Protein AF-A0A1B8WZH8-F1 (afdb_monomer_lite)

pLDDT: mean 82.64, std 16.66, range [35.59, 96.0]

Secondary structure (DSSP, 8-state):
--EEPPHHHHHHHHH--HHHHHHHHHHHHSSS-EEEEHHHHHHHHHHHHHHHHHHHHHHHHHHHHHHT-SS--HHHHHHHHTTSTTHHHHHHHHHHS--SSHHHHHHHHHHHHHHHHHHHHHHHHHHHHH-EEE-----HHHHHHHHHHHHHHHHHHHHHHHHHHHHTT-

Foldseek 3Di:
DAAEDALQLLLLCLQVDPPSVVVSVCVLPDPHAAAYAPVRLVVNVVVLVVVLVLVVVLLVVLLVVLVPDPWDDLVVSLVSLVVGPCSVVLSVVCVVVPDGTSVRSSVVSVVVNVVSVVSSVVSSVVCVVRYHYDYPDDPVVNVVVVVVVVVVVVVVVVVVVVVVVVVVVD

Sequence (170 aa):
MNLFLDNNVLIGYIFETDNWNLKSLDVMRCSLDRYSSNTVCQECRDIYKKNLGTIKKEFKHIIREFNRKQSFSLKKASSVLKRYQIGDCLIEYFKNNPVENIKEAKNHLRNLQRDMEKRCLDNYQNINKLVKYVPVIIPITTFIGYWKQMVWQKKNLWTLKLLSTHIMLA

Structure (mmCIF, N/CA/C/O backbone):
data_AF-A0A1B8WZH8-F1
#
_entry.id   AF-A0A1B8WZH8-F1
#
loop_
_atom_site.group_PDB
_atom_site.id
_atom_site.type_symbol
_atom_site.label_atom_id
_atom_site.label_alt_id
_atom_site.label_comp_id
_atom_site.label_asym_id
_atom_site.label_entity_id
_atom_site.label_seq_id
_atom_site.pdbx_PDB_ins_code
_atom_site.Cartn_x
_atom_site.Cartn_y
_atom_site.Cartn_z
_atom_site.occupancy
_atom_site.B_iso_or_equiv
_atom_site.auth_seq_id
_atom_site.auth_comp_id
_atom_site.auth_asym_id
_atom_site.auth_atom_id
_atom_site.pdbx_PDB_model_num
ATOM 1 N N . MET A 1 1 ? 6.803 -7.154 -29.736 1.00 69.62 1 MET A N 1
ATOM 2 C CA . MET A 1 1 ? 6.764 -5.725 -29.351 1.00 69.62 1 MET A CA 1
ATOM 3 C C . MET A 1 1 ? 7.095 -5.655 -27.872 1.00 69.62 1 MET A C 1
ATOM 5 O O . MET A 1 1 ? 6.593 -6.495 -27.142 1.00 69.62 1 MET A O 1
ATOM 9 N N . ASN A 1 2 ? 7.950 -4.730 -27.441 1.00 83.31 2 ASN A N 1
ATOM 10 C CA . ASN A 1 2 ? 8.388 -4.649 -26.043 1.00 83.31 2 ASN A CA 1
ATOM 11 C C . ASN A 1 2 ? 7.748 -3.431 -25.375 1.00 83.31 2 ASN A C 1
ATOM 13 O O . ASN A 1 2 ? 7.546 -2.411 -26.034 1.00 83.31 2 ASN A O 1
ATOM 17 N N . LEU A 1 3 ? 7.438 -3.533 -24.084 1.00 87.62 3 LEU A N 1
ATOM 18 C CA . LEU A 1 3 ? 6.875 -2.435 -23.301 1.00 87.62 3 LEU A CA 1
ATOM 19 C C . LEU A 1 3 ? 7.974 -1.768 -22.480 1.00 87.62 3 LEU A C 1
ATOM 21 O O . LEU A 1 3 ? 8.619 -2.421 -21.660 1.00 87.62 3 LEU A O 1
ATOM 25 N N . PHE A 1 4 ? 8.164 -0.467 -22.683 1.00 90.81 4 PHE A N 1
ATOM 26 C CA . PHE A 1 4 ? 8.986 0.347 -21.795 1.00 90.81 4 PHE A CA 1
ATOM 27 C C . PHE A 1 4 ? 8.121 0.882 -20.651 1.00 90.81 4 PHE A C 1
ATOM 29 O O . PHE A 1 4 ? 7.120 1.556 -20.897 1.00 90.81 4 PHE A O 1
ATOM 36 N N . LEU A 1 5 ? 8.485 0.558 -19.412 1.00 91.06 5 LEU A N 1
ATOM 37 C CA . LEU A 1 5 ? 7.721 0.910 -18.220 1.00 91.06 5 LEU A CA 1
ATOM 38 C C . LEU A 1 5 ? 8.315 2.130 -17.523 1.00 91.06 5 LEU A C 1
ATOM 40 O O . LEU A 1 5 ? 9.504 2.154 -17.199 1.00 91.06 5 LEU A O 1
ATOM 44 N N . ASP A 1 6 ? 7.451 3.099 -17.243 1.00 90.81 6 ASP A N 1
ATOM 45 C CA . ASP A 1 6 ? 7.762 4.284 -16.448 1.00 90.81 6 ASP A CA 1
ATOM 46 C C . ASP A 1 6 ? 7.457 4.063 -14.953 1.00 90.81 6 ASP A C 1
ATOM 48 O O . ASP A 1 6 ? 6.740 3.129 -14.573 1.00 90.81 6 ASP A O 1
ATOM 52 N N . ASN A 1 7 ? 7.976 4.945 -14.099 1.00 89.81 7 ASN A N 1
ATOM 53 C CA . ASN A 1 7 ? 7.838 4.889 -12.646 1.00 89.81 7 ASN A CA 1
ATOM 54 C C . ASN A 1 7 ? 6.368 4.804 -12.190 1.00 89.81 7 ASN A C 1
ATOM 56 O O . ASN A 1 7 ? 6.062 4.041 -11.278 1.00 89.81 7 ASN A O 1
ATOM 60 N N . ASN A 1 8 ? 5.444 5.492 -12.862 1.00 88.94 8 ASN A N 1
ATOM 61 C CA . ASN A 1 8 ? 4.022 5.508 -12.519 1.00 88.94 8 ASN A CA 1
ATOM 62 C C . ASN A 1 8 ? 3.386 4.116 -12.614 1.00 88.94 8 ASN A C 1
ATOM 64 O O . ASN A 1 8 ? 2.594 3.735 -11.752 1.00 88.94 8 ASN A O 1
ATOM 68 N N . VAL A 1 9 ? 3.776 3.325 -13.620 1.00 90.94 9 VAL A N 1
ATOM 69 C CA . VAL A 1 9 ? 3.278 1.953 -13.783 1.00 90.94 9 VAL A CA 1
ATOM 70 C C . VAL A 1 9 ? 3.791 1.076 -12.645 1.00 90.94 9 VAL A C 1
ATOM 72 O O . VAL A 1 9 ? 3.010 0.357 -12.018 1.00 90.94 9 VAL A O 1
ATOM 75 N N . LEU A 1 10 ? 5.088 1.178 -12.340 1.00 92.44 10 LEU A N 1
ATOM 76 C CA . LEU A 1 10 ? 5.736 0.399 -11.284 1.00 92.44 10 LEU A CA 1
ATOM 77 C C . LEU A 1 10 ? 5.165 0.738 -9.900 1.00 92.44 10 LEU A C 1
ATOM 79 O O . LEU A 1 10 ? 4.828 -0.159 -9.132 1.00 92.44 10 LEU A O 1
ATOM 83 N N . ILE A 1 11 ? 4.985 2.023 -9.596 1.00 92.12 11 ILE A N 1
ATOM 84 C CA . ILE A 1 11 ? 4.417 2.489 -8.327 1.00 92.12 11 ILE A CA 1
ATOM 85 C C . ILE A 1 11 ? 2.947 2.083 -8.189 1.00 92.12 11 ILE A C 1
ATOM 87 O O . ILE A 1 11 ? 2.563 1.599 -7.122 1.00 92.12 11 ILE A O 1
ATOM 91 N N . GLY A 1 12 ? 2.153 2.198 -9.259 1.00 90.19 12 GLY A N 1
ATOM 92 C CA . GLY A 1 12 ? 0.762 1.738 -9.269 1.00 90.19 12 GLY A CA 1
ATOM 93 C C . GLY A 1 12 ? 0.634 0.229 -9.039 1.00 90.19 12 GLY A C 1
ATOM 94 O O . GLY A 1 12 ? -0.292 -0.221 -8.363 1.00 90.19 12 GLY A O 1
ATOM 95 N N . TYR A 1 13 ? 1.595 -0.562 -9.530 1.00 92.06 13 TYR A N 1
ATOM 96 C CA . TYR A 1 13 ? 1.662 -1.995 -9.239 1.00 92.06 13 TYR A CA 1
ATOM 97 C C . TYR A 1 13 ? 2.032 -2.268 -7.774 1.00 92.06 13 TYR A C 1
ATOM 99 O O . TYR A 1 13 ? 1.421 -3.121 -7.141 1.00 92.06 13 TYR A O 1
ATOM 107 N N . ILE A 1 14 ? 3.003 -1.536 -7.215 1.00 92.12 14 ILE A N 1
ATOM 108 C CA . ILE A 1 14 ? 3.471 -1.748 -5.835 1.00 92.12 14 ILE A CA 1
ATOM 109 C C . ILE A 1 14 ? 2.378 -1.461 -4.809 1.00 92.12 14 ILE A C 1
ATOM 111 O O . ILE A 1 14 ? 2.138 -2.293 -3.936 1.00 92.12 14 ILE A O 1
ATOM 115 N N . PHE A 1 15 ? 1.759 -0.282 -4.886 1.00 87.75 15 PHE A N 1
ATOM 116 C CA . PHE A 1 15 ? 0.895 0.232 -3.819 1.00 87.75 15 PHE A CA 1
ATOM 117 C C . PHE A 1 15 ? -0.587 -0.075 -3.998 1.00 87.75 15 PHE A C 1
ATOM 119 O O . PHE A 1 15 ? -1.379 0.288 -3.133 1.00 87.75 15 PHE A O 1
ATOM 126 N N . GLU A 1 16 ? -0.966 -0.731 -5.091 1.00 80.44 16 GLU A N 1
ATOM 127 C CA . GLU A 1 16 ? -2.357 -1.119 -5.320 1.00 80.44 16 GLU A CA 1
ATOM 128 C C . GLU A 1 16 ? -3.347 0.060 -5.259 1.00 80.44 16 GLU A C 1
ATOM 130 O O . GLU A 1 16 ? -4.470 -0.065 -4.778 1.00 80.44 16 GLU A O 1
ATOM 135 N N . THR A 1 17 ? -2.922 1.230 -5.751 1.00 63.12 17 THR A N 1
ATOM 136 C CA . THR A 1 17 ? -3.695 2.477 -5.700 1.00 63.12 17 THR A CA 1
ATOM 137 C C . THR A 1 17 ? -4.682 2.586 -6.869 1.00 63.12 17 THR A C 1
ATOM 139 O O . THR A 1 17 ? -4.257 2.649 -8.024 1.00 63.12 17 THR A O 1
ATOM 142 N N . ASP A 1 18 ? -5.984 2.635 -6.559 1.00 57.22 18 ASP A N 1
ATOM 143 C CA . ASP A 1 18 ? -7.093 3.104 -7.413 1.00 57.22 18 ASP A CA 1
ATOM 144 C C . ASP A 1 18 ? -7.037 2.690 -8.909 1.00 57.22 18 ASP A C 1
ATOM 146 O O . ASP A 1 18 ? -6.504 1.638 -9.261 1.00 57.22 18 ASP A O 1
ATOM 150 N N . ASN A 1 19 ? -7.664 3.446 -9.821 1.00 58.88 19 ASN A N 1
ATOM 151 C CA . ASN A 1 19 ? -7.811 3.050 -11.237 1.00 58.88 19 ASN A CA 1
ATOM 152 C C . ASN A 1 19 ? -6.467 2.833 -11.959 1.00 58.88 19 ASN A C 1
ATOM 154 O O . ASN A 1 19 ? -6.412 2.178 -13.003 1.00 58.88 19 ASN A O 1
ATOM 158 N N . TRP A 1 20 ? -5.384 3.389 -11.418 1.00 66.69 20 TRP A N 1
ATOM 159 C CA . TRP A 1 20 ? -4.036 3.209 -11.940 1.00 66.69 20 TRP A CA 1
ATOM 160 C C . TRP A 1 20 ? -3.464 1.834 -11.616 1.00 66.69 20 TRP A C 1
ATOM 162 O O . TRP A 1 20 ? -2.750 1.288 -12.453 1.00 66.69 20 TRP A O 1
ATOM 172 N N . ASN A 1 21 ? -3.827 1.223 -10.484 1.00 79.00 21 ASN A N 1
ATOM 173 C CA . ASN A 1 21 ? -3.400 -0.135 -10.177 1.00 79.00 21 ASN A CA 1
ATOM 174 C C . ASN A 1 21 ? -3.938 -1.148 -11.181 1.00 79.00 21 ASN A C 1
ATOM 176 O O . ASN A 1 21 ? -3.167 -1.983 -11.638 1.00 79.00 21 ASN A O 1
ATOM 180 N N . LEU A 1 22 ? -5.216 -1.064 -11.556 1.00 81.44 22 LEU A N 1
ATOM 181 C CA . LEU A 1 22 ? -5.796 -1.995 -12.530 1.00 81.44 22 LEU A CA 1
ATOM 182 C C . LEU A 1 22 ? -5.035 -1.937 -13.859 1.00 81.44 22 LEU A C 1
ATOM 184 O O . LEU A 1 22 ? -4.593 -2.963 -14.368 1.00 81.44 22 LEU A O 1
ATOM 188 N N . LYS A 1 23 ? -4.754 -0.725 -14.349 1.00 86.19 23 LYS A N 1
ATOM 189 C CA . LYS A 1 23 ? -3.940 -0.527 -15.556 1.00 86.19 23 LYS A CA 1
ATOM 190 C C . LYS A 1 23 ? -2.511 -1.041 -15.380 1.00 86.19 23 LYS A C 1
ATOM 192 O O . LYS A 1 23 ? -1.972 -1.681 -16.279 1.00 86.19 23 LYS A O 1
ATOM 197 N N . SER A 1 24 ? -1.892 -0.788 -14.228 1.00 88.62 24 SER A N 1
ATOM 198 C CA . SER A 1 24 ? -0.565 -1.318 -13.916 1.00 88.62 24 SER A CA 1
ATOM 199 C C . SER A 1 24 ? -0.553 -2.845 -13.866 1.00 88.62 24 SER A C 1
ATOM 201 O O . SER A 1 24 ? 0.376 -3.455 -14.385 1.00 88.62 24 SER A O 1
ATOM 203 N N . LEU A 1 25 ? -1.575 -3.481 -13.290 1.00 89.12 25 LEU A N 1
ATOM 204 C CA . LEU A 1 25 ? -1.731 -4.934 -13.258 1.00 89.12 25 LEU A CA 1
ATOM 205 C C . LEU A 1 25 ? -1.871 -5.505 -14.665 1.00 89.12 25 LEU A C 1
ATOM 207 O O . LEU A 1 25 ? -1.197 -6.485 -14.973 1.00 89.12 25 LEU A O 1
ATOM 211 N N . ASP A 1 26 ? -2.682 -4.886 -15.521 1.00 87.81 26 ASP A N 1
ATOM 212 C CA . ASP A 1 26 ? -2.854 -5.316 -16.910 1.00 87.81 26 ASP A CA 1
ATOM 213 C C . ASP A 1 26 ? -1.521 -5.273 -17.666 1.00 87.81 26 ASP A C 1
ATOM 215 O O . ASP A 1 26 ? -1.125 -6.245 -18.314 1.00 87.81 26 ASP A O 1
ATOM 219 N N . VAL A 1 27 ? -0.757 -4.189 -17.501 1.00 88.12 27 VAL A N 1
ATOM 220 C CA . VAL A 1 27 ? 0.590 -4.059 -18.078 1.00 88.12 27 VAL A CA 1
ATOM 221 C C . VAL A 1 27 ? 1.548 -5.121 -17.517 1.00 88.12 27 VAL A C 1
ATOM 223 O O . VAL A 1 27 ? 2.316 -5.742 -18.259 1.00 88.12 27 VAL A O 1
ATOM 226 N N . MET A 1 28 ? 1.485 -5.389 -16.214 1.00 88.50 28 MET A N 1
ATOM 227 C CA . MET A 1 28 ? 2.347 -6.360 -15.528 1.00 88.50 28 MET A CA 1
ATOM 228 C C . MET A 1 28 ? 1.945 -7.823 -15.766 1.00 88.50 28 MET A C 1
ATOM 230 O O . MET A 1 28 ? 2.753 -8.718 -15.526 1.00 88.50 28 MET A O 1
ATOM 234 N N . ARG A 1 29 ? 0.737 -8.078 -16.280 1.00 89.12 29 ARG A N 1
ATOM 235 C CA . ARG A 1 29 ? 0.244 -9.402 -16.702 1.00 89.12 29 ARG A CA 1
ATOM 236 C C . ARG A 1 29 ? 0.318 -9.624 -18.208 1.00 89.12 29 ARG A C 1
ATOM 238 O O . ARG A 1 29 ? 0.156 -10.754 -18.660 1.00 89.12 29 ARG A O 1
ATOM 245 N N . CYS A 1 30 ? 0.579 -8.572 -18.979 1.00 87.25 30 CYS A N 1
ATOM 246 C CA . CYS A 1 30 ? 0.735 -8.656 -20.423 1.00 87.25 30 CYS A CA 1
ATOM 247 C C . CYS A 1 30 ? 1.816 -9.685 -20.811 1.00 87.25 30 CYS A C 1
ATOM 249 O O . CYS A 1 30 ? 2.819 -9.842 -20.110 1.00 87.25 30 CYS A O 1
ATOM 251 N N . SER A 1 31 ? 1.617 -10.372 -21.937 1.00 88.31 31 SER A N 1
ATOM 252 C CA . SER A 1 31 ? 2.560 -11.359 -22.483 1.00 88.31 31 SER A CA 1
ATOM 253 C C . SER A 1 31 ? 3.800 -10.733 -23.128 1.00 88.31 31 SER A C 1
ATOM 255 O O . SER A 1 31 ? 4.748 -11.446 -23.447 1.00 88.31 31 SER A O 1
ATOM 257 N N . LEU A 1 32 ? 3.803 -9.413 -23.329 1.00 90.06 32 LEU A N 1
ATOM 258 C CA . LEU A 1 32 ? 4.932 -8.690 -23.904 1.00 90.06 32 LEU A CA 1
ATOM 259 C C . LEU A 1 32 ? 6.091 -8.592 -22.904 1.00 90.06 32 LEU A C 1
ATOM 261 O O . LEU A 1 32 ? 5.880 -8.393 -21.704 1.00 90.06 32 LEU A O 1
ATOM 265 N N . ASP A 1 33 ? 7.324 -8.660 -23.411 1.00 89.88 33 ASP A N 1
ATOM 266 C CA . ASP A 1 33 ? 8.501 -8.389 -22.593 1.00 89.88 33 ASP A CA 1
ATOM 267 C C . ASP A 1 33 ? 8.472 -6.943 -22.070 1.00 89.88 33 ASP A C 1
ATOM 269 O O . ASP A 1 33 ? 8.241 -5.984 -22.817 1.00 89.88 33 ASP A O 1
ATOM 273 N N . ARG A 1 34 ? 8.754 -6.792 -20.774 1.00 93.19 34 ARG A N 1
ATOM 274 C CA . ARG A 1 34 ? 8.780 -5.513 -20.062 1.00 93.19 34 ARG A CA 1
ATOM 275 C C . ARG A 1 34 ? 10.211 -5.098 -19.771 1.00 93.19 34 ARG A C 1
ATOM 277 O O . ARG A 1 34 ? 10.977 -5.856 -19.172 1.00 93.19 34 ARG A O 1
ATOM 284 N N . TYR A 1 35 ? 10.533 -3.864 -20.124 1.00 93.12 35 TYR A N 1
ATOM 285 C CA . TYR A 1 35 ? 11.825 -3.258 -19.854 1.00 93.12 35 TYR A CA 1
ATOM 286 C C . TYR A 1 35 ? 11.646 -1.911 -19.174 1.00 93.12 35 TYR A C 1
ATOM 288 O O . TYR A 1 35 ? 10.644 -1.231 -19.364 1.00 93.12 35 TYR A O 1
ATOM 296 N N . SER A 1 36 ? 12.636 -1.506 -18.396 1.00 92.62 36 SER A N 1
ATOM 297 C CA . SER A 1 36 ? 12.708 -0.155 -17.850 1.00 92.62 36 SER A CA 1
ATOM 298 C C . SER A 1 36 ? 14.165 0.265 -17.730 1.00 92.62 36 SER A C 1
ATOM 300 O O . SER A 1 36 ? 15.072 -0.553 -17.893 1.00 92.62 36 SER A O 1
ATOM 302 N N . SER A 1 37 ? 14.419 1.542 -17.478 1.00 91.06 37 SER A N 1
ATOM 303 C CA . SER A 1 37 ? 15.786 2.020 -17.320 1.00 91.06 37 SER A CA 1
ATOM 304 C C . SER A 1 37 ? 16.280 1.882 -15.880 1.00 91.06 37 SER A C 1
ATOM 306 O O . SER A 1 37 ? 15.498 1.903 -14.929 1.00 91.06 37 SER A O 1
ATOM 308 N N . ASN A 1 38 ? 17.600 1.804 -15.698 1.00 89.44 38 ASN A N 1
ATOM 309 C CA . ASN A 1 38 ? 18.206 1.866 -14.362 1.00 89.44 38 ASN A CA 1
ATOM 310 C C . ASN A 1 38 ? 17.844 3.166 -13.619 1.00 89.44 38 ASN A C 1
ATOM 312 O O . ASN A 1 38 ? 17.686 3.151 -12.400 1.00 89.44 38 ASN A O 1
ATOM 316 N N . THR A 1 39 ? 17.670 4.274 -14.347 1.00 90.25 39 THR A N 1
ATOM 317 C CA . THR A 1 39 ? 17.224 5.554 -13.781 1.00 90.25 39 THR A CA 1
ATOM 318 C C . THR A 1 39 ? 15.809 5.441 -13.221 1.00 90.25 39 THR A C 1
ATOM 320 O O . THR A 1 39 ? 15.587 5.772 -12.060 1.00 90.25 39 THR A O 1
ATO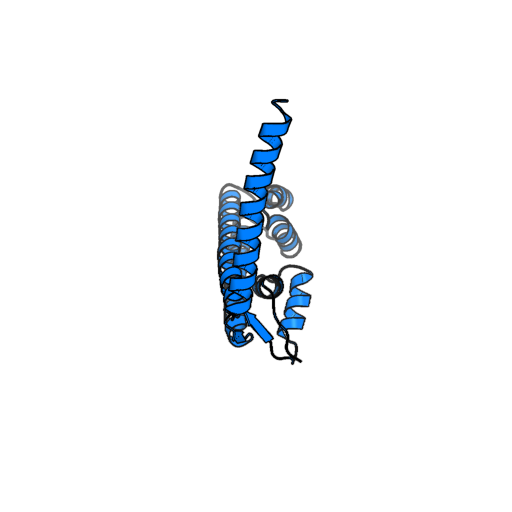M 323 N N . VAL A 1 40 ? 14.875 4.878 -13.996 1.00 91.38 40 VAL A N 1
ATOM 324 C CA . VAL A 1 40 ? 13.489 4.656 -13.551 1.00 91.38 40 VAL A CA 1
ATOM 325 C C . VAL A 1 40 ? 13.440 3.687 -12.367 1.00 91.38 40 VAL A C 1
ATOM 327 O O . VAL A 1 40 ? 12.681 3.906 -11.427 1.00 91.38 40 VAL A O 1
ATOM 330 N N . CYS A 1 41 ? 14.282 2.648 -12.357 1.00 91.44 41 CYS A N 1
ATOM 331 C CA . CYS A 1 41 ? 14.410 1.734 -11.219 1.00 91.44 41 CYS A CA 1
ATOM 332 C C . CYS A 1 41 ? 14.808 2.474 -9.931 1.00 91.44 41 CYS A C 1
ATOM 334 O O . CYS A 1 41 ? 14.193 2.283 -8.877 1.00 91.44 41 CYS A O 1
ATOM 336 N N . GLN A 1 42 ? 15.807 3.356 -10.019 1.00 92.38 42 GLN A N 1
ATOM 337 C CA . GLN A 1 42 ? 16.275 4.139 -8.880 1.00 92.38 42 GLN A CA 1
ATOM 338 C C . GLN A 1 42 ? 15.204 5.125 -8.393 1.00 92.38 42 GLN A C 1
ATOM 340 O O . GLN A 1 42 ? 14.901 5.153 -7.200 1.00 92.38 42 GLN A O 1
ATOM 345 N N . GLU A 1 43 ? 14.565 5.862 -9.301 1.00 93.00 43 GLU A N 1
ATOM 346 C CA . GLU A 1 43 ? 13.457 6.761 -8.961 1.00 93.00 43 GLU A CA 1
ATOM 347 C C . GLU A 1 43 ? 12.289 6.010 -8.310 1.00 93.00 43 GLU A C 1
ATOM 349 O O . GLU A 1 43 ? 11.774 6.426 -7.270 1.00 93.00 43 GLU A O 1
ATOM 354 N N . CYS A 1 44 ? 11.909 4.857 -8.867 1.00 92.88 44 CYS A N 1
ATOM 355 C CA . CYS A 1 44 ? 10.864 4.002 -8.314 1.00 92.88 44 CYS A CA 1
ATOM 356 C C . CYS A 1 44 ? 11.204 3.558 -6.886 1.00 92.88 44 CYS A C 1
ATOM 358 O O . CYS A 1 44 ? 10.341 3.580 -6.007 1.00 92.88 44 CYS A O 1
ATOM 360 N N . ARG A 1 45 ? 12.459 3.179 -6.620 1.00 93.75 45 ARG A N 1
ATOM 361 C CA . ARG A 1 45 ? 12.919 2.801 -5.276 1.00 93.75 45 ARG A CA 1
ATOM 362 C C . ARG A 1 45 ? 12.791 3.956 -4.285 1.00 93.75 45 ARG A C 1
ATOM 364 O O . ARG A 1 45 ? 12.395 3.730 -3.137 1.00 93.75 45 ARG A O 1
ATOM 371 N N . ASP A 1 46 ? 13.125 5.169 -4.705 1.00 94.12 46 ASP A N 1
ATOM 372 C CA . ASP A 1 46 ? 13.077 6.349 -3.844 1.00 94.12 46 ASP A CA 1
ATOM 373 C C . ASP A 1 46 ? 11.631 6.767 -3.545 1.00 94.12 46 ASP A C 1
ATOM 375 O O . ASP A 1 46 ? 11.287 7.006 -2.382 1.00 94.12 46 ASP A O 1
ATOM 379 N N . ILE A 1 47 ? 10.751 6.736 -4.553 1.00 93.25 47 ILE A N 1
ATOM 380 C CA . ILE A 1 47 ? 9.308 6.962 -4.380 1.00 93.25 47 ILE A CA 1
ATOM 381 C C . ILE A 1 47 ? 8.701 5.886 -3.472 1.00 93.25 47 ILE A C 1
ATOM 383 O O . ILE A 1 47 ? 7.984 6.219 -2.527 1.00 93.25 47 ILE A O 1
ATOM 387 N N . TYR A 1 48 ? 9.036 4.609 -3.686 1.00 92.88 48 TYR A N 1
ATOM 388 C CA . TYR A 1 48 ? 8.581 3.501 -2.844 1.00 92.88 48 TYR A CA 1
ATOM 389 C C . TYR A 1 48 ? 8.935 3.715 -1.370 1.00 92.88 48 TYR A C 1
ATOM 391 O O . TYR A 1 48 ? 8.056 3.693 -0.505 1.00 92.88 48 TYR A O 1
ATOM 399 N N . LYS A 1 49 ? 10.211 3.986 -1.069 1.00 94.38 49 LYS A N 1
ATOM 400 C CA . LYS A 1 49 ? 10.664 4.233 0.308 1.00 94.38 49 LYS A CA 1
ATOM 401 C C . LYS A 1 49 ? 9.963 5.436 0.931 1.00 94.38 49 LYS A C 1
ATOM 403 O O . LYS A 1 49 ? 9.565 5.371 2.096 1.00 94.38 49 LYS A O 1
ATOM 408 N N . LYS A 1 50 ? 9.815 6.524 0.169 1.00 94.06 50 LYS A N 1
ATOM 409 C CA . LYS A 1 50 ? 9.150 7.747 0.625 1.00 94.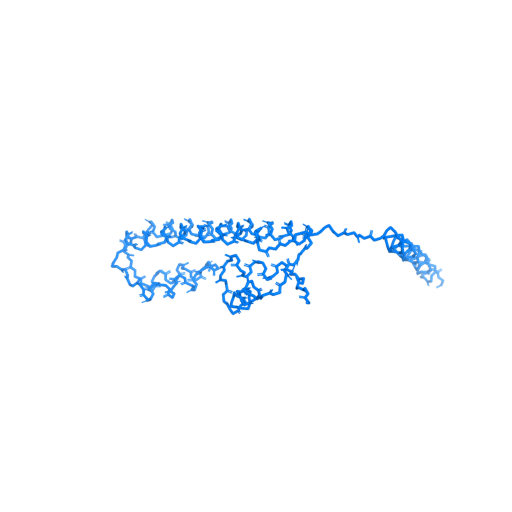06 50 LYS A CA 1
ATOM 410 C C . LYS A 1 50 ? 7.686 7.475 0.972 1.00 94.06 50 LYS A C 1
ATOM 412 O O . LYS A 1 50 ? 7.274 7.763 2.094 1.00 94.06 50 LYS A O 1
ATOM 417 N N . ASN A 1 51 ? 6.930 6.881 0.052 1.00 91.44 51 ASN A N 1
ATOM 418 C CA . ASN A 1 51 ? 5.499 6.633 0.217 1.00 91.44 51 ASN A CA 1
ATOM 419 C C . ASN A 1 51 ? 5.228 5.638 1.348 1.00 91.44 51 ASN A C 1
ATOM 421 O O . ASN A 1 51 ? 4.430 5.930 2.239 1.00 91.44 51 ASN A O 1
ATOM 425 N N . LEU A 1 52 ? 5.961 4.519 1.389 1.00 92.69 52 LEU A N 1
ATOM 426 C CA . LEU A 1 52 ? 5.840 3.547 2.475 1.00 92.69 52 LEU A CA 1
ATOM 427 C C . LEU A 1 52 ? 6.168 4.189 3.831 1.00 92.69 52 LEU A C 1
ATOM 429 O O . LEU A 1 52 ? 5.462 3.977 4.815 1.00 92.69 52 LEU A O 1
ATOM 433 N N . GLY A 1 53 ? 7.212 5.021 3.886 1.00 93.69 53 GLY A N 1
ATOM 434 C CA . GLY A 1 53 ? 7.582 5.770 5.084 1.00 93.69 53 GLY A CA 1
ATOM 435 C C . GLY A 1 53 ? 6.481 6.719 5.566 1.00 93.69 53 GLY A C 1
ATOM 436 O O . GLY A 1 53 ? 6.209 6.772 6.769 1.00 93.69 53 GLY A O 1
ATOM 437 N N . THR A 1 54 ? 5.829 7.440 4.652 1.00 92.94 54 THR A N 1
ATOM 438 C CA . THR A 1 54 ? 4.688 8.316 4.961 1.00 92.94 54 THR A CA 1
ATOM 439 C C . THR A 1 54 ? 3.518 7.513 5.518 1.00 92.94 54 THR A C 1
ATOM 441 O O . THR A 1 54 ? 3.066 7.798 6.626 1.00 92.94 54 THR A O 1
ATOM 444 N N . ILE A 1 55 ? 3.097 6.452 4.825 1.00 91.69 55 ILE A N 1
ATOM 445 C CA . ILE A 1 55 ? 1.964 5.613 5.241 1.00 91.69 55 ILE A CA 1
ATOM 446 C C . ILE A 1 55 ? 2.212 5.012 6.633 1.00 91.69 55 ILE A C 1
ATOM 448 O O . ILE A 1 55 ? 1.357 5.094 7.516 1.00 91.69 55 ILE A O 1
ATOM 452 N N . LYS A 1 56 ? 3.415 4.479 6.891 1.00 94.50 56 LYS A N 1
ATOM 453 C CA . LYS A 1 56 ? 3.788 3.932 8.209 1.00 94.50 56 LYS A CA 1
ATOM 454 C C . LYS A 1 56 ? 3.710 4.975 9.321 1.00 94.50 56 LYS A C 1
ATOM 456 O O . LYS A 1 56 ? 3.286 4.665 10.438 1.00 94.50 56 LYS A O 1
ATOM 461 N N . LYS A 1 57 ? 4.124 6.215 9.039 1.00 95.50 57 LYS A N 1
ATOM 462 C CA . LYS A 1 57 ? 3.989 7.323 9.992 1.00 95.50 57 LYS A CA 1
ATOM 463 C C . LYS A 1 57 ? 2.516 7.629 10.251 1.00 95.50 57 LYS A C 1
ATOM 465 O O . LYS A 1 57 ? 2.141 7.720 11.418 1.00 95.50 57 LYS A O 1
ATOM 470 N N . GLU A 1 58 ? 1.685 7.728 9.216 1.00 95.00 58 GLU A N 1
ATOM 471 C CA . GLU A 1 58 ? 0.249 7.990 9.372 1.00 95.00 58 GLU A CA 1
ATOM 472 C C . GLU A 1 58 ? -0.438 6.915 10.219 1.00 95.00 58 GLU A C 1
ATOM 474 O O . GLU A 1 58 ? -1.049 7.256 11.231 1.00 95.00 58 GLU A O 1
ATOM 479 N N . PHE A 1 59 ? -0.240 5.625 9.918 1.00 95.25 59 PHE A N 1
ATOM 480 C CA . PHE A 1 59 ? -0.760 4.527 10.746 1.00 95.25 59 PHE A CA 1
ATOM 481 C C . PHE A 1 59 ? -0.335 4.660 12.212 1.00 95.25 59 PHE A C 1
ATOM 483 O O . PHE A 1 59 ? -1.164 4.575 13.121 1.00 95.25 59 PHE A O 1
ATOM 490 N N . LYS A 1 60 ? 0.951 4.934 12.467 1.00 95.62 60 LYS A N 1
ATOM 491 C CA . LYS A 1 60 ? 1.470 5.140 13.826 1.00 95.62 60 LYS A CA 1
ATOM 492 C C . LYS A 1 60 ? 0.779 6.309 14.535 1.00 95.62 60 LYS A C 1
ATOM 494 O O . LYS A 1 60 ? 0.487 6.205 15.728 1.00 95.62 60 LYS A O 1
ATOM 499 N N . HIS A 1 61 ? 0.528 7.414 13.837 1.00 96.00 61 HIS A N 1
ATOM 500 C CA . HIS A 1 61 ? -0.177 8.569 14.394 1.00 96.00 61 HIS A CA 1
ATOM 501 C C . HIS A 1 61 ? -1.654 8.267 14.660 1.00 96.00 61 HIS A C 1
ATOM 503 O O . HIS A 1 61 ? -2.126 8.540 15.761 1.00 96.00 61 HIS A O 1
ATOM 509 N N . ILE A 1 62 ? -2.350 7.618 13.728 1.00 95.31 62 ILE A N 1
ATOM 510 C CA . ILE A 1 62 ? -3.751 7.209 13.890 1.00 95.31 62 ILE A CA 1
ATOM 511 C C . ILE A 1 62 ? -3.904 6.272 15.093 1.00 95.31 62 ILE A C 1
ATOM 513 O O . ILE A 1 62 ? -4.750 6.504 15.956 1.00 95.31 62 ILE A O 1
ATOM 517 N N . ILE A 1 63 ? -3.047 5.254 15.213 1.00 94.38 63 ILE A N 1
ATOM 518 C CA . ILE A 1 63 ? -3.075 4.312 16.342 1.00 94.38 63 ILE A CA 1
ATOM 519 C C . ILE A 1 63 ? -2.846 5.044 17.675 1.00 94.38 63 ILE A C 1
ATOM 521 O O . ILE A 1 63 ? -3.493 4.725 18.674 1.00 94.38 63 ILE A O 1
ATOM 525 N N . ARG A 1 64 ? -1.955 6.044 17.713 1.00 94.00 64 ARG A N 1
ATOM 526 C CA . ARG A 1 64 ? -1.737 6.882 18.907 1.00 94.00 64 ARG A CA 1
ATOM 527 C C . ARG A 1 64 ? -2.960 7.723 19.257 1.00 94.00 64 ARG A C 1
ATOM 529 O O . ARG A 1 64 ? -3.322 7.780 20.427 1.00 94.00 64 ARG A O 1
ATOM 536 N N . GLU A 1 65 ? -3.607 8.332 18.271 1.00 93.38 65 GLU A N 1
ATOM 537 C CA . GLU A 1 65 ? -4.852 9.077 18.482 1.00 93.38 65 GLU A CA 1
ATOM 538 C C . GLU A 1 65 ? -5.959 8.161 19.014 1.00 93.38 65 GLU A C 1
ATOM 540 O O . GLU A 1 65 ? -6.703 8.541 19.912 1.00 93.38 65 GLU A O 1
ATOM 545 N N . PHE A 1 66 ? -6.030 6.922 18.525 1.00 92.62 66 PHE A N 1
ATOM 546 C CA . PHE A 1 66 ? -6.995 5.932 18.997 1.00 92.62 66 PHE A CA 1
ATOM 547 C C . PHE A 1 66 ? -6.677 5.457 20.419 1.00 92.62 66 PHE A C 1
ATOM 549 O O . PHE A 1 66 ? -7.595 5.252 21.204 1.00 92.62 66 PHE A O 1
ATOM 556 N N . ASN A 1 67 ? -5.400 5.348 20.802 1.00 88.94 67 ASN A N 1
ATOM 557 C CA . ASN A 1 67 ? -5.014 5.035 22.184 1.00 88.94 67 ASN A CA 1
ATOM 558 C C . ASN A 1 67 ? -5.488 6.082 23.199 1.00 88.94 67 ASN A C 1
ATOM 560 O O . ASN A 1 67 ? -5.694 5.736 24.356 1.00 88.94 67 ASN A O 1
ATOM 564 N N . ARG A 1 68 ? -5.660 7.340 22.780 1.00 89.62 68 ARG A N 1
ATOM 565 C CA . ARG A 1 68 ? -6.139 8.428 23.645 1.00 89.62 68 ARG A CA 1
ATOM 566 C C . ARG A 1 68 ? -7.660 8.416 23.839 1.00 89.62 68 ARG A C 1
ATOM 568 O O . ARG A 1 68 ? -8.171 9.206 24.626 1.00 89.62 68 ARG A O 1
ATOM 575 N N . LYS A 1 69 ? -8.401 7.558 23.125 1.00 85.12 69 LYS A N 1
ATOM 576 C CA . LYS A 1 69 ? -9.868 7.493 23.194 1.00 85.12 69 LYS A CA 1
ATOM 577 C C . LYS A 1 69 ? -10.342 6.410 24.158 1.00 85.12 69 LYS A C 1
ATOM 579 O O . LYS A 1 69 ? -9.831 5.296 24.145 1.00 85.12 69 LYS A O 1
ATOM 584 N N . GLN A 1 70 ? -11.384 6.732 24.923 1.00 79.50 70 GLN A N 1
ATOM 585 C CA . GLN A 1 70 ? -12.051 5.788 25.826 1.00 79.50 70 GLN A CA 1
ATOM 586 C C . GLN A 1 70 ? -13.011 4.840 25.089 1.00 79.50 70 GLN A C 1
ATOM 588 O O . GLN A 1 70 ? -13.130 3.679 25.460 1.00 79.50 70 GLN A O 1
ATOM 593 N N . SER A 1 71 ? -13.667 5.307 24.019 1.00 87.38 71 SER A N 1
ATOM 594 C CA . SER A 1 71 ? -14.617 4.512 23.231 1.00 87.38 71 SER A CA 1
ATOM 595 C C . SER A 1 71 ? -14.465 4.734 21.728 1.00 87.38 71 SER A C 1
ATOM 597 O O . SER A 1 71 ? -14.035 5.800 21.266 1.00 87.38 71 SER A O 1
ATOM 599 N N . PHE A 1 72 ? -14.817 3.705 20.954 1.00 90.38 72 PHE A N 1
ATOM 600 C CA . PHE A 1 72 ? -14.859 3.779 19.500 1.00 90.38 72 PHE A CA 1
ATOM 601 C C . PHE A 1 72 ? -16.250 4.213 19.029 1.00 90.38 72 PHE A C 1
ATOM 603 O O . PHE A 1 72 ? -17.269 3.801 19.565 1.00 90.38 72 PHE A O 1
ATOM 610 N N . SER A 1 73 ? -16.289 5.076 18.019 1.00 92.69 73 SER A N 1
ATOM 611 C CA . SER A 1 73 ? -17.483 5.316 17.206 1.00 92.69 73 SER A CA 1
ATOM 612 C C . SER A 1 73 ? -17.021 5.765 15.830 1.00 92.69 73 SER A C 1
ATOM 614 O O . SER A 1 73 ? -16.097 6.582 15.729 1.00 92.69 73 SER A O 1
ATOM 616 N N . LEU A 1 74 ? -17.669 5.274 14.774 1.00 91.75 74 LEU A N 1
ATOM 617 C CA . LEU A 1 74 ? -17.251 5.564 13.404 1.00 91.75 74 LEU A CA 1
ATOM 618 C C . LEU A 1 74 ? -17.262 7.069 13.100 1.00 91.75 74 LEU A C 1
ATOM 620 O O . LEU A 1 74 ? -16.347 7.571 12.454 1.00 91.75 74 LEU A O 1
ATOM 624 N N . LYS A 1 75 ? -18.225 7.827 13.644 1.00 92.56 75 LYS A N 1
ATOM 625 C CA . LYS A 1 75 ? -18.280 9.294 13.507 1.00 92.56 75 LYS A CA 1
ATOM 626 C C . LYS A 1 75 ? -17.031 9.974 14.085 1.00 92.56 75 LYS A C 1
ATOM 628 O O . LYS A 1 75 ? -16.393 10.783 13.410 1.00 92.56 75 LYS A O 1
ATOM 633 N N . LYS A 1 76 ? -16.636 9.621 15.317 1.00 90.94 76 LYS A N 1
ATOM 634 C CA . LYS A 1 76 ? -15.433 10.182 15.964 1.00 90.94 76 LYS A CA 1
ATOM 635 C C . LYS A 1 76 ? -14.144 9.673 15.318 1.00 90.94 76 LYS A C 1
ATOM 637 O O . LYS A 1 76 ? -13.144 10.389 15.330 1.00 90.94 76 LYS A O 1
ATOM 642 N N . ALA A 1 77 ? -14.131 8.437 14.826 1.00 91.56 77 ALA A N 1
ATOM 643 C CA . ALA A 1 77 ? -13.002 7.872 14.096 1.00 91.56 77 ALA A CA 1
ATOM 644 C C . ALA A 1 77 ? -12.807 8.605 12.765 1.00 91.56 77 ALA A C 1
ATOM 646 O O . ALA A 1 77 ? -11.711 9.078 12.497 1.00 91.56 77 ALA A O 1
ATOM 647 N N . SER A 1 78 ? -13.882 8.819 12.005 1.00 94.00 78 SER A N 1
ATOM 648 C CA . SER A 1 78 ? -13.848 9.500 10.707 1.00 94.00 78 SER A CA 1
ATOM 649 C C . SER A 1 78 ? -13.270 10.908 10.799 1.00 94.00 78 SER A C 1
ATOM 651 O O . SER A 1 78 ? -12.429 11.277 9.992 1.00 94.00 78 SER A O 1
ATOM 653 N N . SER A 1 79 ? -13.643 11.681 11.823 1.00 93.00 79 SER A N 1
ATOM 654 C CA . SER A 1 79 ? -13.057 13.011 12.057 1.00 93.00 79 SER A CA 1
ATOM 655 C C . SER A 1 79 ? -11.538 12.965 12.285 1.00 93.00 79 SER A C 1
ATOM 657 O O . SER A 1 79 ? -10.819 13.832 11.797 1.00 93.00 79 SER A O 1
ATOM 659 N N . VAL A 1 80 ? -11.035 11.942 12.984 1.00 93.00 80 VAL A N 1
ATOM 660 C CA . VAL A 1 80 ? -9.589 11.735 13.155 1.00 93.00 80 VA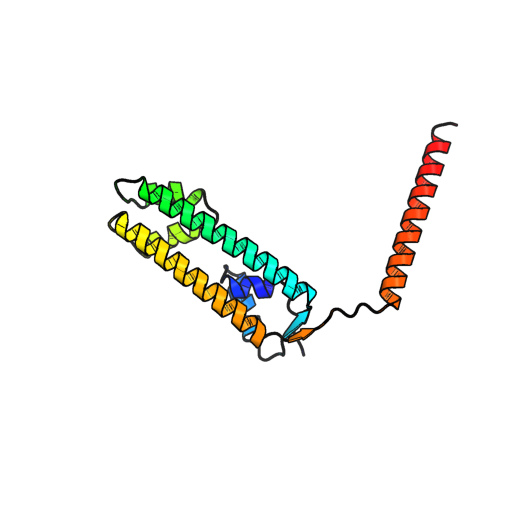L A CA 1
ATOM 661 C C . VAL A 1 80 ? -8.941 11.329 11.837 1.00 93.00 80 VAL A C 1
ATOM 663 O O . VAL A 1 80 ? -7.897 11.880 11.501 1.00 93.00 80 VAL A O 1
ATOM 666 N N . LEU A 1 81 ? -9.555 10.383 11.122 1.00 94.19 81 LEU A N 1
ATOM 667 C CA . LEU A 1 81 ? -9.020 9.770 9.910 1.00 94.19 81 LEU A CA 1
ATOM 668 C C . LEU A 1 81 ? -8.925 10.762 8.746 1.00 94.19 81 LEU A C 1
ATOM 670 O O . LEU A 1 81 ? -7.892 10.789 8.095 1.00 94.19 81 LEU A O 1
ATOM 674 N N . LYS A 1 82 ? -9.910 11.650 8.558 1.00 94.81 82 LYS A N 1
ATOM 675 C CA . LYS A 1 82 ? -9.913 12.686 7.501 1.00 94.81 82 LYS A CA 1
ATOM 676 C C . LYS A 1 82 ? -8.718 13.651 7.524 1.00 94.81 82 LYS A C 1
ATOM 678 O O . LYS A 1 82 ? -8.535 14.417 6.589 1.00 94.81 82 LYS A O 1
ATOM 683 N N . ARG A 1 83 ? -7.918 13.651 8.594 1.00 93.06 83 ARG A N 1
ATOM 684 C CA . ARG A 1 83 ? -6.688 14.454 8.702 1.00 93.06 83 ARG A CA 1
ATOM 685 C C . ARG A 1 83 ? -5.473 13.802 8.031 1.00 93.06 83 ARG A C 1
ATOM 687 O O . ARG A 1 83 ? -4.415 14.421 7.999 1.00 93.06 83 ARG A O 1
ATOM 694 N N . TYR A 1 84 ? -5.601 12.561 7.570 1.00 92.25 84 TYR A N 1
ATOM 695 C CA . TYR A 1 84 ? -4.518 11.751 7.013 1.00 92.25 84 TYR A CA 1
ATOM 696 C C . TYR A 1 84 ? -4.824 11.386 5.563 1.00 92.25 84 TYR A C 1
ATOM 698 O O . TYR A 1 84 ? -5.991 11.230 5.204 1.00 92.25 84 TYR A O 1
ATOM 706 N N . GLN A 1 85 ? -3.787 11.200 4.747 1.00 88.56 85 GLN A N 1
ATOM 707 C CA . GLN A 1 85 ? -3.944 10.856 3.331 1.00 88.56 85 GLN A CA 1
ATOM 708 C C . GLN A 1 85 ? -4.648 9.507 3.154 1.00 88.56 85 GLN A C 1
ATOM 710 O O . GLN A 1 85 ? -5.521 9.370 2.304 1.00 88.56 85 GLN A O 1
ATOM 715 N N . ILE A 1 86 ? -4.344 8.528 4.011 1.00 89.44 86 ILE A N 1
ATOM 716 C CA . ILE A 1 86 ? -5.021 7.218 4.008 1.00 89.44 86 ILE A CA 1
ATOM 717 C C . ILE A 1 86 ? -6.410 7.236 4.674 1.00 89.44 86 ILE A C 1
ATOM 719 O O . ILE A 1 86 ? -7.036 6.188 4.849 1.00 89.44 86 ILE A O 1
ATOM 723 N N . GLY A 1 87 ? -6.879 8.410 5.101 1.00 89.94 87 GLY A N 1
ATOM 724 C CA . GLY A 1 87 ? -8.059 8.589 5.935 1.00 89.94 87 GLY A CA 1
ATOM 725 C C . GLY A 1 87 ? -9.336 8.023 5.334 1.00 89.94 87 GLY A C 1
ATOM 726 O O . GLY A 1 87 ? -10.018 7.236 5.989 1.00 89.94 87 GLY A O 1
ATOM 727 N N . ASP A 1 88 ? -9.640 8.395 4.094 1.00 89.38 88 ASP A N 1
ATOM 728 C CA . ASP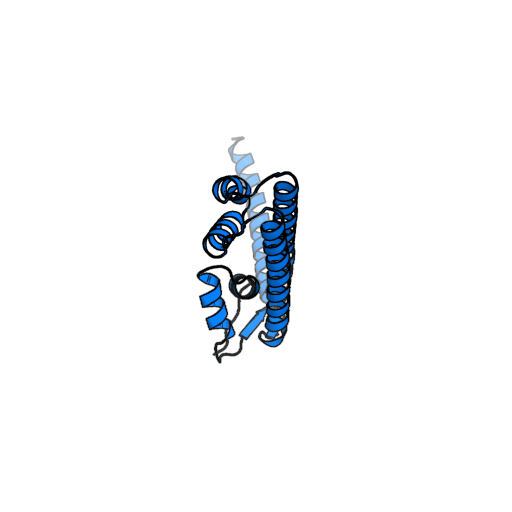 A 1 88 ? -10.883 7.997 3.427 1.00 89.38 88 ASP A CA 1
ATOM 729 C C . ASP A 1 88 ? -10.941 6.484 3.181 1.00 89.38 88 ASP A C 1
ATOM 731 O O . ASP A 1 88 ? -11.965 5.857 3.458 1.00 89.38 88 ASP A O 1
ATOM 735 N N . CYS A 1 89 ? -9.817 5.869 2.799 1.00 88.88 89 CYS A N 1
ATOM 736 C CA . CYS A 1 89 ? -9.706 4.415 2.659 1.00 88.88 89 CYS A CA 1
ATOM 737 C C . CYS A 1 89 ? -9.979 3.691 3.984 1.00 88.88 89 CYS A C 1
ATOM 739 O O . CYS A 1 89 ? -10.685 2.685 4.018 1.00 88.88 89 CYS A O 1
ATOM 741 N N . LEU A 1 90 ? -9.447 4.206 5.097 1.00 91.94 90 LEU A N 1
ATOM 742 C CA . LEU A 1 90 ? -9.676 3.619 6.418 1.00 91.94 90 LEU A CA 1
ATOM 743 C C . LEU A 1 90 ? -11.112 3.825 6.910 1.00 91.94 90 LEU A C 1
ATOM 745 O O . LEU A 1 90 ? -11.655 2.953 7.585 1.00 91.94 90 LEU A O 1
ATOM 749 N N . ILE A 1 91 ? -11.740 4.956 6.580 1.00 93.44 91 ILE A N 1
ATOM 750 C CA . ILE A 1 91 ? -13.155 5.198 6.884 1.00 93.44 91 ILE A CA 1
ATOM 751 C C . ILE A 1 91 ? -14.021 4.173 6.161 1.00 93.44 91 ILE A C 1
ATOM 753 O O . ILE A 1 91 ? -14.877 3.553 6.789 1.00 93.44 91 ILE A O 1
ATOM 757 N N . GLU A 1 92 ? -13.782 3.980 4.867 1.00 92.75 92 GLU A N 1
ATOM 758 C CA . GLU A 1 92 ? -14.511 3.004 4.064 1.00 92.75 92 GLU A CA 1
ATOM 759 C C . GLU A 1 92 ? -14.278 1.576 4.567 1.00 92.75 92 GLU A C 1
ATOM 761 O O . GLU A 1 92 ? -15.223 0.810 4.745 1.00 92.75 92 GLU A O 1
ATOM 766 N N . TYR A 1 93 ? -13.038 1.243 4.927 1.00 92.44 93 TYR A N 1
ATOM 767 C CA . TYR A 1 93 ? -12.723 -0.033 5.558 1.00 92.44 93 TYR A CA 1
ATOM 768 C C . TYR A 1 93 ? -13.548 -0.274 6.830 1.00 92.44 93 TYR A C 1
ATOM 770 O O . TYR A 1 93 ? -14.128 -1.347 6.973 1.00 92.44 93 TYR A O 1
ATOM 778 N N . PHE A 1 94 ? -13.645 0.707 7.735 1.00 94.00 94 PHE A N 1
ATOM 779 C CA . PHE A 1 94 ? -14.414 0.564 8.977 1.00 94.00 94 PHE A CA 1
ATOM 780 C C . PHE A 1 94 ? -15.935 0.565 8.779 1.00 94.00 94 PHE A C 1
ATOM 782 O O . PHE A 1 94 ? -16.644 0.077 9.656 1.00 94.00 94 PHE A O 1
ATOM 789 N N . LYS A 1 95 ? -16.456 1.097 7.665 1.00 94.06 95 LYS A N 1
ATOM 790 C CA . LYS A 1 95 ? -17.872 0.906 7.305 1.00 94.06 95 LYS A CA 1
ATOM 791 C C . LYS A 1 95 ? -18.149 -0.548 6.935 1.00 94.06 95 LYS A C 1
ATOM 793 O O . LYS A 1 95 ? -19.145 -1.104 7.378 1.00 94.06 95 LYS A O 1
ATOM 798 N N . ASN A 1 96 ? -17.251 -1.143 6.151 1.00 93.62 96 ASN A N 1
ATOM 799 C CA . ASN A 1 96 ? -17.385 -2.515 5.661 1.00 93.62 96 ASN A CA 1
ATOM 800 C C . ASN A 1 96 ? -16.956 -3.565 6.700 1.00 93.62 96 ASN A C 1
ATOM 802 O O . ASN A 1 96 ? -17.350 -4.721 6.612 1.00 93.62 96 ASN A O 1
ATOM 806 N N . ASN A 1 97 ? -16.163 -3.159 7.693 1.00 92.88 97 ASN A N 1
ATOM 807 C CA . ASN A 1 97 ? -15.666 -3.996 8.782 1.00 92.88 97 ASN A CA 1
ATOM 808 C C . ASN A 1 97 ? -15.964 -3.287 10.112 1.00 92.88 97 ASN A C 1
ATOM 810 O O . ASN A 1 97 ? -15.065 -2.649 10.679 1.00 92.88 97 ASN A O 1
ATOM 814 N N . PRO A 1 98 ? -17.227 -3.316 10.573 1.00 90.50 98 PRO A N 1
ATOM 815 C CA . PRO A 1 98 ? -17.611 -2.676 11.820 1.00 90.50 98 PRO A CA 1
ATOM 816 C C . PRO A 1 98 ? -16.835 -3.286 12.990 1.00 90.50 98 PRO A C 1
ATOM 818 O O . PRO A 1 98 ? -16.576 -4.483 13.025 1.00 90.50 98 PRO A O 1
ATOM 821 N N . VAL A 1 99 ? -16.461 -2.433 13.940 1.00 92.69 99 VAL A N 1
ATOM 822 C CA . VAL A 1 99 ? -15.719 -2.811 15.148 1.00 92.69 99 VAL A CA 1
ATOM 823 C C . VAL A 1 99 ? -16.466 -2.305 16.373 1.00 92.69 99 VAL A C 1
ATOM 825 O O . VAL A 1 99 ? -17.006 -1.194 16.372 1.00 92.69 99 VAL A O 1
ATOM 828 N N . GLU A 1 100 ? -16.475 -3.101 17.431 1.00 88.06 100 GLU A N 1
ATOM 829 C CA . GLU A 1 100 ? -17.273 -2.849 18.631 1.00 88.06 100 GLU A CA 1
ATOM 830 C C . GLU A 1 100 ? -16.571 -1.888 19.591 1.00 88.06 100 GLU A C 1
ATOM 832 O O . GLU A 1 100 ? -17.198 -1.113 20.315 1.00 88.06 100 GLU A O 1
ATOM 837 N N . ASN A 1 101 ? -15.237 -1.927 19.619 1.00 91.44 101 ASN A N 1
ATOM 838 C CA . ASN A 1 101 ? -14.455 -1.203 20.611 1.00 91.44 101 ASN A CA 1
ATOM 839 C C . ASN A 1 101 ? -13.092 -0.730 20.086 1.00 91.44 101 ASN A C 1
ATOM 841 O O . ASN A 1 101 ? -12.606 -1.097 19.016 1.00 91.44 101 ASN A O 1
ATOM 845 N N . ILE A 1 102 ? -12.435 0.119 20.882 1.00 92.81 102 ILE A N 1
ATOM 846 C CA . ILE A 1 102 ? -11.163 0.740 20.499 1.00 92.81 102 ILE A CA 1
ATOM 847 C C . ILE A 1 102 ? -10.012 -0.271 20.413 1.00 92.81 102 ILE A C 1
ATOM 849 O O . ILE A 1 102 ? -9.048 -0.048 19.681 1.00 92.81 102 ILE A O 1
ATOM 853 N N . LYS A 1 103 ? -10.072 -1.378 21.165 1.00 93.38 103 LYS A N 1
ATOM 854 C CA . LYS A 1 103 ? -9.041 -2.424 21.137 1.00 93.38 103 LYS A CA 1
ATOM 855 C C . LYS A 1 103 ? -9.082 -3.159 19.800 1.00 93.38 103 LYS A C 1
ATOM 857 O O . LYS A 1 103 ? -8.036 -3.307 19.171 1.00 93.38 103 LYS A O 1
ATOM 862 N N . GLU A 1 104 ? -10.273 -3.533 19.356 1.00 94.62 104 GLU A N 1
ATOM 863 C CA . GLU A 1 104 ? -10.511 -4.159 18.059 1.00 94.62 104 GLU A CA 1
ATOM 864 C C . GLU A 1 104 ? -10.118 -3.235 16.902 1.00 94.62 104 GLU A C 1
ATOM 866 O O . GLU A 1 104 ? -9.292 -3.614 16.071 1.00 94.62 104 GLU A O 1
ATOM 871 N N . ALA A 1 105 ? -10.562 -1.972 16.928 1.00 93.88 105 ALA A N 1
ATOM 872 C CA . ALA A 1 105 ? -10.187 -0.975 15.924 1.00 93.88 105 ALA A CA 1
ATOM 873 C C . ALA A 1 105 ? -8.659 -0.841 15.766 1.00 93.88 105 ALA A C 1
ATOM 875 O O . ALA A 1 105 ? -8.131 -0.760 14.658 1.00 93.88 105 ALA A O 1
ATOM 876 N N . LYS A 1 106 ? -7.917 -0.852 16.882 1.00 94.19 106 LYS A N 1
ATOM 877 C CA . LYS A 1 106 ? -6.446 -0.806 16.866 1.00 94.19 106 LYS A CA 1
ATOM 878 C C . LYS A 1 106 ? -5.821 -2.071 16.289 1.00 94.19 106 LYS A C 1
ATOM 880 O O . LYS A 1 106 ? -4.792 -1.975 15.623 1.00 94.19 106 LYS A O 1
ATOM 885 N N . ASN A 1 107 ? -6.395 -3.237 16.563 1.00 94.75 107 ASN A N 1
ATOM 886 C CA . ASN A 1 107 ? -5.919 -4.493 15.992 1.00 94.75 107 ASN A CA 1
ATOM 887 C C . ASN A 1 107 ? -6.140 -4.521 14.479 1.00 94.75 107 ASN A C 1
ATOM 889 O O . ASN A 1 107 ? -5.198 -4.835 13.757 1.00 94.75 107 ASN A O 1
ATOM 893 N N . HIS A 1 108 ? -7.304 -4.074 14.002 1.00 94.88 108 HIS A N 1
ATOM 894 C CA . HIS A 1 108 ? -7.573 -3.909 12.572 1.00 94.88 108 HIS A CA 1
ATOM 895 C C . HIS A 1 108 ? -6.540 -2.992 11.913 1.00 94.88 108 HIS A C 1
ATOM 897 O O . HIS A 1 108 ? -5.905 -3.388 10.943 1.00 94.88 108 HIS A O 1
ATOM 903 N N . LEU A 1 109 ? -6.275 -1.812 12.487 1.00 95.06 109 LEU A N 1
ATOM 904 C CA . LEU A 1 109 ? -5.267 -0.885 11.952 1.00 95.06 109 LEU A CA 1
ATOM 905 C C . LEU A 1 109 ? -3.860 -1.495 11.886 1.00 95.06 109 LEU A C 1
ATOM 907 O O . LEU A 1 109 ? -3.146 -1.284 10.910 1.00 95.06 109 LEU A O 1
ATOM 911 N N . ARG A 1 110 ? -3.447 -2.250 12.911 1.00 95.19 110 ARG A N 1
ATOM 912 C CA . ARG A 1 110 ? -2.133 -2.916 12.927 1.00 95.19 110 ARG A CA 1
ATOM 913 C C . ARG A 1 110 ? -2.041 -4.028 11.891 1.00 95.19 110 ARG A C 1
ATOM 915 O O . ARG A 1 110 ? -0.995 -4.167 11.264 1.00 95.19 110 ARG A O 1
ATOM 922 N N . ASN A 1 111 ? -3.103 -4.812 11.736 1.00 95.00 111 ASN A N 1
ATOM 923 C CA . ASN A 1 111 ? -3.156 -5.884 10.749 1.00 95.00 111 ASN A CA 1
ATOM 924 C C . ASN A 1 111 ? -3.136 -5.297 9.338 1.00 95.00 111 ASN A C 1
ATOM 926 O O . ASN A 1 111 ? -2.257 -5.647 8.563 1.00 95.00 111 ASN A O 1
ATOM 930 N N . LEU A 1 112 ? -3.968 -4.288 9.066 1.00 93.50 112 LEU A N 1
ATOM 931 C CA . LEU A 1 112 ? -3.953 -3.545 7.804 1.00 93.50 112 LEU A CA 1
ATOM 932 C C . LEU A 1 112 ? -2.574 -2.986 7.466 1.00 93.50 112 LEU A C 1
ATOM 934 O O . LEU A 1 112 ? -2.119 -3.121 6.333 1.00 93.50 112 LEU A O 1
ATOM 938 N N . GLN A 1 113 ? -1.898 -2.377 8.444 1.00 93.81 113 GLN A N 1
ATOM 939 C CA . GLN A 1 113 ? -0.545 -1.875 8.246 1.00 93.81 113 GLN A CA 1
ATOM 940 C C . GLN A 1 113 ? 0.409 -3.010 7.847 1.00 93.81 113 GLN A C 1
ATOM 942 O O . GLN A 1 113 ? 1.133 -2.875 6.865 1.00 93.81 113 GLN A O 1
ATOM 947 N N . ARG A 1 114 ? 0.413 -4.126 8.587 1.00 94.62 114 ARG A N 1
ATOM 948 C CA . ARG A 1 114 ? 1.290 -5.277 8.309 1.00 94.62 114 ARG A CA 1
ATOM 949 C C . ARG A 1 114 ? 1.010 -5.896 6.945 1.00 94.62 114 ARG A C 1
ATOM 951 O O . ARG A 1 114 ? 1.952 -6.170 6.209 1.00 94.62 114 ARG A O 1
ATOM 958 N N . ASP A 1 115 ? -0.260 -6.081 6.609 1.00 92.88 115 ASP A N 1
ATOM 959 C CA . ASP A 1 115 ? -0.674 -6.694 5.352 1.00 92.88 115 ASP A CA 1
ATOM 960 C C . ASP A 1 115 ? -0.307 -5.805 4.164 1.00 92.88 115 ASP A C 1
ATOM 962 O O . ASP A 1 115 ? 0.215 -6.296 3.167 1.00 92.88 115 ASP A O 1
ATOM 966 N N . MET A 1 116 ? -0.511 -4.490 4.284 1.00 91.50 116 MET A N 1
ATOM 967 C CA . MET A 1 116 ? -0.087 -3.526 3.268 1.00 91.50 116 MET A CA 1
ATOM 968 C C . MET A 1 116 ? 1.436 -3.510 3.109 1.00 91.50 116 MET A C 1
ATOM 970 O O . MET A 1 116 ? 1.921 -3.581 1.982 1.00 91.50 116 MET A O 1
ATOM 974 N N . GLU A 1 117 ? 2.198 -3.476 4.212 1.00 92.94 117 GLU A N 1
ATOM 975 C CA . GLU A 1 117 ? 3.666 -3.519 4.164 1.00 92.94 117 GLU A CA 1
ATOM 976 C C . GLU A 1 117 ? 4.164 -4.790 3.463 1.00 92.94 117 GLU A C 1
ATOM 978 O O . GLU A 1 117 ? 5.066 -4.719 2.627 1.00 92.94 117 GLU A O 1
ATOM 983 N N . LYS A 1 118 ? 3.547 -5.937 3.769 1.00 95.00 118 LYS A N 1
ATOM 984 C CA . LYS A 1 118 ? 3.868 -7.218 3.140 1.00 95.00 118 LYS A CA 1
ATOM 985 C C . LYS A 1 118 ? 3.551 -7.205 1.644 1.00 95.00 118 LYS A C 1
ATOM 987 O O . LYS A 1 118 ? 4.443 -7.491 0.854 1.00 95.00 118 LYS A O 1
ATOM 992 N N . ARG A 1 119 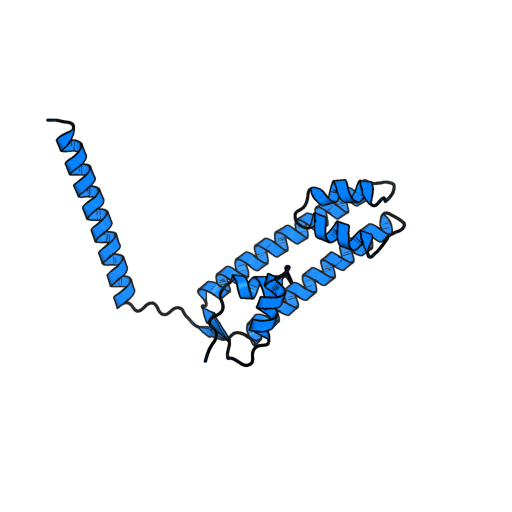? 2.334 -6.811 1.246 1.00 92.75 119 ARG A N 1
ATOM 993 C CA . ARG A 1 119 ? 1.942 -6.744 -0.175 1.00 92.75 119 ARG A CA 1
ATOM 994 C C . ARG A 1 119 ? 2.842 -5.810 -0.977 1.00 92.75 119 ARG A C 1
ATOM 996 O O . ARG A 1 119 ? 3.329 -6.196 -2.033 1.00 92.75 119 ARG A O 1
ATOM 1003 N N . CYS A 1 120 ? 3.140 -4.621 -0.450 1.00 92.25 120 CYS A N 1
ATOM 1004 C CA . CYS A 1 120 ? 4.030 -3.679 -1.128 1.00 92.25 120 CYS A CA 1
ATOM 1005 C C . CYS A 1 120 ? 5.438 -4.263 -1.317 1.00 92.25 120 CYS A C 1
ATOM 1007 O O . CYS A 1 120 ? 6.042 -4.085 -2.375 1.00 92.25 120 CYS A O 1
ATOM 1009 N N . LEU A 1 121 ? 5.965 -4.968 -0.309 1.00 94.25 121 LEU A N 1
ATOM 1010 C CA . LEU A 1 121 ? 7.267 -5.624 -0.403 1.00 94.25 121 LEU A CA 1
ATOM 1011 C C . LEU A 1 121 ? 7.256 -6.751 -1.441 1.00 94.25 121 LEU A C 1
ATOM 1013 O O . LEU A 1 121 ? 8.154 -6.800 -2.283 1.00 94.25 121 LEU A O 1
ATOM 1017 N N . ASP A 1 122 ? 6.244 -7.616 -1.403 1.00 94.88 122 ASP A N 1
ATOM 1018 C CA . ASP A 1 122 ? 6.086 -8.729 -2.339 1.00 94.88 122 ASP A CA 1
ATOM 1019 C C . ASP A 1 122 ? 5.967 -8.204 -3.781 1.00 94.88 122 ASP A C 1
ATOM 1021 O O . ASP A 1 122 ? 6.669 -8.671 -4.682 1.00 94.88 122 ASP A O 1
ATOM 1025 N N . ASN A 1 123 ? 5.162 -7.160 -4.003 1.00 93.75 123 ASN A N 1
ATOM 1026 C CA . ASN A 1 123 ? 5.000 -6.521 -5.309 1.00 93.75 123 ASN A CA 1
ATOM 1027 C C . ASN A 1 123 ? 6.303 -5.873 -5.796 1.00 93.75 123 ASN A C 1
ATOM 1029 O O . ASN A 1 123 ? 6.700 -6.077 -6.945 1.00 93.75 123 ASN A O 1
ATOM 1033 N N . TYR A 1 124 ? 7.014 -5.153 -4.924 1.00 93.44 124 TYR A N 1
ATOM 1034 C CA . TYR A 1 124 ? 8.314 -4.563 -5.251 1.00 93.44 124 TYR A CA 1
ATOM 1035 C C . TYR A 1 124 ? 9.351 -5.632 -5.635 1.00 93.44 124 TYR A C 1
ATOM 1037 O O . TYR A 1 124 ? 10.087 -5.476 -6.609 1.00 93.44 124 TYR A O 1
ATOM 1045 N N . GLN A 1 125 ? 9.396 -6.752 -4.908 1.00 93.38 125 GLN A N 1
ATOM 1046 C CA . GLN A 1 125 ? 10.275 -7.876 -5.238 1.00 93.38 125 GLN A CA 1
ATOM 1047 C C . GLN A 1 125 ? 9.877 -8.555 -6.553 1.00 93.38 125 GLN A C 1
ATOM 1049 O O . GLN A 1 125 ? 10.749 -8.945 -7.330 1.00 93.38 125 GLN A O 1
ATOM 1054 N N . ASN A 1 126 ? 8.577 -8.673 -6.824 1.00 92.69 126 ASN A N 1
ATOM 1055 C CA . ASN A 1 126 ? 8.068 -9.259 -8.058 1.00 92.69 126 ASN A CA 1
ATOM 1056 C C . ASN A 1 126 ? 8.406 -8.412 -9.287 1.00 92.69 126 ASN A C 1
ATOM 1058 O O . ASN A 1 126 ? 8.763 -8.983 -10.316 1.00 92.69 126 ASN A O 1
ATOM 1062 N N . ILE A 1 127 ? 8.395 -7.078 -9.188 1.00 91.31 127 ILE A N 1
ATOM 1063 C CA . ILE A 1 127 ? 8.835 -6.208 -10.290 1.00 91.31 127 ILE A CA 1
ATOM 1064 C C . ILE A 1 127 ? 10.247 -6.582 -10.755 1.00 91.31 127 ILE A C 1
ATOM 1066 O O . ILE A 1 127 ? 10.473 -6.715 -11.953 1.00 91.31 127 ILE A O 1
ATOM 1070 N N . ASN A 1 128 ? 11.177 -6.829 -9.828 1.00 85.12 128 ASN A N 1
ATOM 1071 C CA . ASN A 1 128 ? 12.563 -7.173 -10.174 1.00 85.12 128 ASN A CA 1
ATOM 1072 C C . ASN A 1 128 ? 12.701 -8.515 -10.911 1.00 85.12 128 ASN A C 1
ATOM 1074 O O . ASN A 1 128 ? 13.729 -8.762 -11.533 1.00 85.12 128 ASN A O 1
ATOM 1078 N N . LYS A 1 129 ? 11.682 -9.380 -10.846 1.00 89.88 129 LYS A N 1
ATOM 1079 C CA . LYS A 1 129 ? 11.610 -10.629 -11.619 1.00 89.88 129 LYS A CA 1
ATOM 1080 C C . LYS A 1 129 ? 10.934 -10.422 -12.977 1.00 89.88 129 LYS A C 1
ATOM 1082 O O . LYS A 1 129 ? 11.249 -11.123 -13.931 1.00 89.88 129 LYS A O 1
ATOM 1087 N N . LEU A 1 130 ? 9.979 -9.492 -13.047 1.00 90.69 130 LEU A N 1
ATOM 1088 C CA . LEU A 1 130 ? 9.091 -9.289 -14.196 1.00 90.69 130 LEU A CA 1
ATOM 1089 C C . LEU A 1 130 ? 9.584 -8.236 -15.195 1.00 90.69 130 LEU A C 1
ATOM 1091 O O . LEU A 1 130 ? 9.087 -8.213 -16.323 1.00 90.69 130 LEU A O 1
ATOM 1095 N N . VAL A 1 131 ? 10.503 -7.358 -14.785 1.00 92.38 131 VAL A N 1
ATOM 1096 C CA . VAL A 1 131 ? 10.996 -6.225 -15.577 1.00 92.38 131 VAL A CA 1
ATOM 1097 C C . VAL A 1 131 ? 12.504 -6.337 -15.761 1.00 92.38 131 VAL A C 1
ATOM 1099 O O . VAL A 1 131 ? 13.258 -6.436 -14.794 1.00 92.38 131 VAL A O 1
ATOM 1102 N N . LYS A 1 132 ? 12.954 -6.293 -17.016 1.00 92.19 132 LYS A N 1
ATOM 1103 C CA . LYS A 1 132 ? 14.378 -6.267 -17.367 1.00 92.19 132 LYS A CA 1
ATOM 1104 C C . LYS A 1 132 ? 14.881 -4.822 -17.343 1.00 92.19 132 LYS A C 1
ATOM 1106 O O . LYS A 1 132 ? 14.386 -3.979 -18.092 1.00 92.19 132 LYS A O 1
ATOM 1111 N N . TYR A 1 133 ? 15.873 -4.527 -16.509 1.00 90.56 133 TYR A N 1
ATOM 1112 C CA . TYR A 1 133 ? 16.441 -3.182 -16.428 1.00 90.56 133 TYR A CA 1
ATOM 1113 C C . TYR A 1 133 ? 17.625 -3.007 -17.369 1.00 90.56 133 TYR A C 1
ATOM 1115 O O . TYR A 1 133 ? 18.543 -3.827 -17.391 1.00 90.56 133 TYR A O 1
ATOM 1123 N N . VAL A 1 134 ? 17.594 -1.928 -18.146 1.00 87.00 134 VAL A N 1
ATOM 1124 C CA . VAL A 1 134 ? 18.641 -1.585 -19.109 1.00 87.00 134 VAL A CA 1
ATOM 1125 C C . VAL A 1 134 ? 19.323 -0.268 -18.725 1.00 87.00 134 VAL A C 1
ATOM 1127 O O . VAL A 1 134 ? 18.669 0.656 -18.224 1.00 87.00 134 VAL A O 1
ATOM 1130 N N . PRO A 1 135 ? 20.644 -0.140 -18.936 1.00 81.25 135 PRO A N 1
ATOM 1131 C CA . PRO A 1 135 ? 21.323 1.132 -18.743 1.00 81.25 135 PRO A CA 1
ATOM 1132 C C . PRO A 1 135 ? 20.789 2.168 -19.738 1.00 81.25 135 PRO A C 1
ATOM 1134 O O . PRO A 1 135 ? 20.578 1.865 -20.912 1.00 81.25 135 PRO A O 1
ATOM 1137 N N . VAL A 1 136 ? 20.605 3.411 -19.282 1.00 66.50 136 VAL A N 1
ATOM 1138 C CA . VAL A 1 136 ? 20.400 4.535 -20.202 1.00 66.50 136 VAL A CA 1
ATOM 1139 C C . VAL A 1 136 ? 21.744 4.819 -20.860 1.00 66.50 136 VAL A C 1
ATOM 1141 O O . VAL A 1 136 ? 22.599 5.485 -20.283 1.00 66.50 136 VAL A O 1
ATOM 1144 N N . ILE A 1 137 ? 21.957 4.283 -22.058 1.00 59.75 137 ILE A N 1
ATOM 1145 C CA . ILE A 1 137 ? 23.108 4.659 -22.875 1.00 59.75 137 ILE A CA 1
ATOM 1146 C C . ILE A 1 137 ? 22.723 5.950 -23.590 1.00 59.75 137 ILE A C 1
ATOM 1148 O O . ILE A 1 137 ? 22.012 5.919 -24.590 1.00 59.75 137 ILE A O 1
ATOM 1152 N N . ILE A 1 138 ? 23.165 7.094 -23.065 1.00 55.44 138 ILE A N 1
ATOM 1153 C CA . ILE A 1 138 ? 23.149 8.344 -23.829 1.00 55.44 138 ILE A CA 1
ATOM 1154 C C . ILE A 1 138 ? 24.371 8.288 -24.748 1.00 55.44 138 ILE A C 1
ATOM 1156 O O . ILE A 1 138 ? 25.495 8.266 -24.237 1.00 55.44 138 ILE A O 1
ATOM 1160 N N . PRO A 1 139 ? 24.206 8.252 -26.083 1.00 51.19 139 PRO A N 1
ATOM 1161 C CA . PRO A 1 139 ? 25.343 8.326 -26.985 1.00 51.19 139 PRO A CA 1
ATOM 1162 C C . PRO A 1 139 ? 26.142 9.596 -26.680 1.00 51.19 139 PRO A C 1
ATOM 1164 O O . PRO A 1 139 ? 25.569 10.681 -26.550 1.00 51.19 139 PRO A O 1
ATOM 1167 N N . ILE A 1 140 ? 27.467 9.475 -26.573 1.00 52.03 140 ILE A N 1
ATOM 1168 C CA . ILE A 1 140 ? 28.373 10.603 -26.288 1.00 52.03 140 ILE A CA 1
ATOM 1169 C C . ILE A 1 140 ? 28.129 11.764 -27.268 1.00 52.03 140 ILE A C 1
ATOM 1171 O O . ILE A 1 140 ? 28.194 12.929 -26.887 1.00 52.03 140 ILE A O 1
ATOM 1175 N N . THR A 1 141 ? 27.760 11.458 -28.513 1.00 51.44 141 THR A N 1
ATOM 1176 C CA . THR A 1 141 ? 27.384 12.439 -29.539 1.00 51.44 141 THR A CA 1
ATOM 1177 C C . THR A 1 141 ? 26.172 13.288 -29.145 1.00 51.44 141 THR A C 1
ATOM 1179 O O . THR A 1 141 ? 26.200 14.507 -29.318 1.00 51.44 141 THR A O 1
ATOM 1182 N N . THR A 1 142 ? 25.145 12.684 -28.546 1.00 53.75 142 THR A N 1
ATOM 1183 C CA . THR A 1 142 ? 23.947 13.373 -28.051 1.00 53.75 142 THR A CA 1
ATOM 1184 C C . THR A 1 142 ? 24.274 14.245 -26.839 1.00 53.75 142 THR A C 1
ATOM 1186 O O . THR A 1 142 ? 23.837 15.392 -26.769 1.00 53.75 142 THR A O 1
ATOM 1189 N N . PHE A 1 143 ? 25.111 13.754 -25.918 1.00 52.44 143 PHE A N 1
ATOM 1190 C CA . PHE A 1 143 ? 25.576 14.532 -24.764 1.00 52.44 143 PHE A CA 1
ATOM 1191 C C . PHE A 1 143 ? 26.415 15.751 -25.184 1.00 52.44 143 PHE A C 1
ATOM 1193 O O . PHE A 1 143 ? 26.190 16.855 -24.693 1.00 52.44 143 PHE A O 1
ATOM 1200 N N . ILE A 1 144 ? 27.328 15.586 -26.150 1.00 58.03 144 ILE A N 1
ATOM 1201 C CA . ILE A 1 144 ? 28.105 16.692 -26.733 1.00 58.03 144 ILE A CA 1
ATOM 1202 C C . ILE A 1 144 ? 27.181 17.701 -27.427 1.00 58.03 144 ILE A C 1
ATOM 1204 O O . ILE A 1 144 ? 27.406 18.907 -27.316 1.00 58.03 144 ILE A O 1
ATOM 1208 N N . GLY A 1 145 ? 26.135 17.229 -28.112 1.00 61.47 145 GLY A N 1
ATOM 1209 C CA . GLY A 1 145 ? 25.104 18.079 -28.710 1.00 61.47 145 GLY A CA 1
ATOM 1210 C C . GLY A 1 145 ? 24.403 18.959 -27.672 1.00 61.47 145 GLY A C 1
ATOM 1211 O O . GLY A 1 145 ? 24.429 20.185 -27.796 1.00 61.47 145 GLY A O 1
ATOM 1212 N N . TYR A 1 146 ? 23.868 18.355 -26.605 1.00 55.84 146 TYR A N 1
ATOM 1213 C CA . TYR A 1 146 ? 23.223 19.082 -25.504 1.00 55.84 146 TYR A CA 1
ATOM 1214 C C . TYR A 1 146 ? 24.184 20.035 -24.785 1.00 55.84 146 TYR A C 1
ATOM 1216 O O . TYR A 1 146 ? 23.821 21.176 -24.495 1.00 55.84 146 TYR A O 1
ATOM 1224 N N . TRP A 1 147 ? 25.432 19.618 -24.553 1.00 61.06 147 TRP A N 1
ATOM 1225 C CA . TRP A 1 147 ? 26.451 20.462 -23.931 1.00 61.06 147 TRP A CA 1
ATOM 1226 C C . TRP A 1 147 ? 26.773 21.690 -24.788 1.00 61.06 147 TRP A C 1
ATOM 1228 O O . TRP A 1 147 ? 26.796 22.813 -24.282 1.00 61.06 147 TRP A O 1
ATOM 1238 N N . LYS A 1 148 ? 26.967 21.511 -26.102 1.00 62.88 148 LYS A N 1
ATOM 1239 C CA . LYS A 1 148 ? 27.177 22.624 -27.043 1.00 62.88 148 LYS A CA 1
ATOM 1240 C C . LYS A 1 148 ? 25.985 23.578 -27.050 1.00 62.88 148 LYS A C 1
ATOM 1242 O O . LYS A 1 148 ? 26.189 24.790 -27.032 1.00 62.88 148 LYS A O 1
ATOM 1247 N N . GLN A 1 149 ? 24.764 23.050 -27.014 1.00 60.22 149 GLN A N 1
ATOM 1248 C CA . GLN A 1 149 ? 23.539 23.848 -26.997 1.00 60.22 149 GLN A CA 1
ATOM 1249 C C . GLN A 1 149 ? 23.393 24.653 -25.693 1.00 60.22 149 GLN A C 1
ATOM 1251 O O . GLN A 1 149 ? 23.114 25.849 -25.742 1.00 60.22 149 GLN A O 1
ATOM 1256 N N . MET A 1 150 ? 23.686 24.051 -24.534 1.00 58.16 150 MET A N 1
ATOM 1257 C CA . MET A 1 150 ? 23.698 24.741 -23.236 1.00 58.16 150 MET A CA 1
ATOM 1258 C C . MET A 1 150 ? 24.790 25.816 -23.140 1.00 58.16 150 MET A C 1
ATOM 1260 O O . MET A 1 150 ? 24.548 26.902 -22.609 1.00 58.16 150 MET A O 1
ATOM 1264 N N . VAL A 1 151 ? 25.995 25.544 -23.651 1.00 67.25 151 VAL A N 1
ATOM 1265 C CA . VAL A 1 151 ? 27.093 26.526 -23.695 1.00 67.25 151 VAL A CA 1
ATOM 1266 C C . VAL A 1 151 ? 26.744 27.688 -24.627 1.00 67.25 151 VAL A C 1
ATOM 1268 O O . VAL A 1 151 ? 26.987 28.844 -24.277 1.00 67.25 151 VAL A O 1
ATOM 1271 N N . TRP A 1 152 ? 26.137 27.402 -25.780 1.00 67.31 152 TRP A N 1
ATOM 1272 C CA . TRP A 1 152 ? 25.665 28.421 -26.716 1.00 67.31 152 TRP A CA 1
ATOM 1273 C C . TRP A 1 152 ? 24.573 29.301 -26.093 1.00 67.31 152 TRP A C 1
ATOM 1275 O O . TRP A 1 152 ? 24.683 30.525 -26.120 1.00 67.31 152 TRP A O 1
ATOM 1285 N N . GLN A 1 153 ? 23.585 28.701 -25.421 1.00 58.03 153 GLN A N 1
ATOM 1286 C CA . GLN A 1 153 ? 22.547 29.442 -24.698 1.00 58.03 153 GLN A CA 1
ATOM 1287 C C . GLN A 1 153 ? 23.127 30.321 -23.580 1.00 58.03 153 GLN A C 1
ATOM 1289 O O . GLN A 1 153 ? 22.748 31.485 -23.468 1.00 58.03 153 GLN A O 1
ATOM 1294 N N . LYS A 1 154 ? 24.095 29.826 -22.792 1.00 57.84 154 LYS A N 1
ATOM 1295 C CA . LYS A 1 154 ? 24.778 30.639 -21.768 1.00 57.84 154 LYS A CA 1
ATOM 1296 C C . LYS A 1 154 ? 25.556 31.815 -22.365 1.00 57.84 154 LYS A C 1
ATOM 1298 O O . 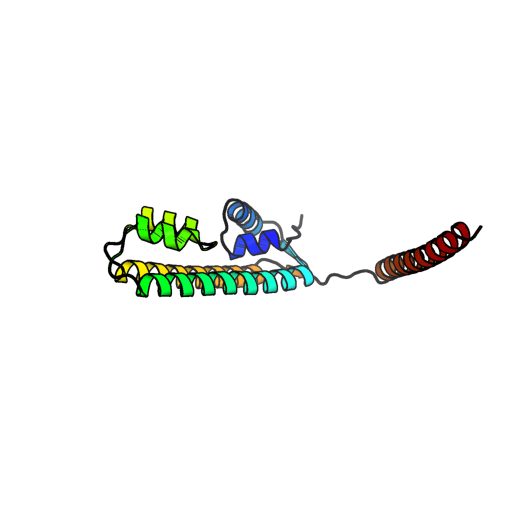LYS A 1 154 ? 25.489 32.909 -21.810 1.00 57.84 154 LYS A O 1
ATOM 1303 N N . LYS A 1 155 ? 26.265 31.624 -23.484 1.00 58.62 155 LYS A N 1
ATOM 1304 C CA . LYS A 1 155 ? 26.984 32.714 -24.173 1.00 58.62 155 LYS A CA 1
ATOM 1305 C C . LYS A 1 155 ? 26.029 33.773 -24.733 1.00 58.62 155 LYS A C 1
ATOM 1307 O O . LYS A 1 155 ? 26.317 34.964 -24.621 1.00 58.62 155 LYS A O 1
ATOM 1312 N N . ASN A 1 156 ? 24.882 33.351 -25.259 1.00 57.25 156 ASN A N 1
ATOM 1313 C CA . ASN A 1 156 ? 23.862 34.260 -25.783 1.00 57.25 156 ASN A CA 1
ATOM 1314 C C . ASN A 1 156 ? 23.112 35.022 -24.682 1.00 57.25 156 ASN A C 1
ATOM 1316 O O . ASN A 1 156 ? 22.827 36.202 -24.839 1.00 57.25 156 ASN A O 1
ATOM 1320 N N . LEU A 1 157 ? 22.863 34.401 -23.526 1.00 52.16 157 LEU A N 1
ATOM 1321 C CA . LEU A 1 157 ? 22.298 35.086 -22.356 1.00 52.16 157 LEU A CA 1
ATOM 1322 C C . LEU A 1 157 ? 23.235 36.163 -21.786 1.00 52.16 157 LEU A C 1
ATOM 1324 O O . LEU A 1 157 ? 22.764 37.200 -21.324 1.00 52.16 157 LEU A O 1
ATOM 1328 N N . TRP A 1 158 ? 24.551 35.939 -21.829 1.00 48.84 158 TRP A N 1
ATOM 1329 C CA . TRP A 1 158 ? 25.547 36.934 -21.415 1.00 48.84 158 TRP A CA 1
ATOM 1330 C C . TRP A 1 158 ? 25.656 38.104 -22.398 1.00 48.84 158 TRP A C 1
ATOM 1332 O O . TRP A 1 158 ? 25.719 39.253 -21.968 1.00 48.84 158 TRP A O 1
ATOM 1342 N N . THR A 1 159 ? 25.625 37.834 -23.704 1.00 53.28 159 THR A N 1
ATOM 1343 C CA . THR A 1 159 ? 25.643 38.881 -24.742 1.00 53.28 159 THR A CA 1
ATOM 1344 C C . THR A 1 159 ? 24.341 39.681 -24.784 1.00 53.28 159 THR A C 1
ATOM 1346 O O . THR A 1 159 ? 24.399 40.900 -24.902 1.00 53.28 159 THR A O 1
ATOM 1349 N N . LEU A 1 160 ? 23.179 39.051 -24.572 1.00 45.28 160 LEU A N 1
ATOM 1350 C CA . LEU A 1 160 ? 21.897 39.751 -24.405 1.00 45.28 160 LEU A CA 1
ATOM 1351 C C . LEU A 1 160 ? 21.862 40.616 -23.136 1.00 45.28 160 LEU A C 1
ATOM 1353 O O . LEU A 1 160 ? 21.363 41.738 -23.185 1.00 45.28 160 LEU A O 1
ATOM 1357 N N . LYS A 1 161 ? 22.443 40.152 -22.017 1.00 46.59 161 LYS A N 1
ATOM 1358 C CA . LYS A 1 161 ? 22.601 40.981 -20.808 1.00 46.59 161 LYS A CA 1
ATOM 1359 C C . LYS A 1 161 ? 23.494 42.197 -21.056 1.00 46.59 161 LYS A C 1
ATOM 1361 O O . LYS A 1 161 ? 23.104 43.294 -20.673 1.00 46.59 161 LYS A O 1
ATOM 1366 N N . LEU A 1 162 ? 24.633 42.018 -21.730 1.00 46.75 162 LEU A N 1
ATOM 1367 C CA . LEU A 1 162 ? 25.542 43.108 -22.110 1.00 46.75 162 LEU A CA 1
ATOM 1368 C C . LEU A 1 162 ? 24.896 44.116 -23.074 1.00 46.75 162 LEU A C 1
ATOM 1370 O O . LEU A 1 162 ? 25.082 45.315 -22.901 1.00 46.75 162 LEU A O 1
ATOM 1374 N N . LEU A 1 163 ? 24.100 43.661 -24.044 1.00 42.12 163 LEU A N 1
ATOM 1375 C CA . LEU A 1 163 ? 23.354 44.547 -24.947 1.00 42.12 163 LEU A CA 1
ATOM 1376 C C . LEU A 1 163 ? 22.245 45.318 -24.213 1.00 42.12 163 LEU A C 1
ATOM 1378 O O . LEU A 1 163 ? 22.067 46.507 -24.459 1.00 42.12 163 LEU A O 1
ATOM 1382 N N . SER A 1 164 ? 21.550 44.689 -23.258 1.00 40.56 164 SER A N 1
ATOM 1383 C CA . SER A 1 164 ? 20.507 45.361 -22.466 1.00 40.56 164 SER A CA 1
ATOM 1384 C C . SER A 1 164 ? 21.051 46.453 -21.532 1.00 40.56 164 SER A C 1
ATOM 1386 O O . SER A 1 164 ? 20.390 47.471 -21.345 1.00 40.56 164 SER A O 1
ATOM 1388 N N . THR A 1 165 ? 22.272 46.304 -21.002 1.00 46.12 165 THR A N 1
ATOM 1389 C CA . THR A 1 165 ? 22.916 47.347 -20.184 1.00 46.12 165 THR A CA 1
ATOM 1390 C C . THR A 1 165 ? 23.473 48.511 -21.002 1.00 46.12 165 THR A C 1
ATOM 1392 O O . THR A 1 165 ? 23.586 49.605 -20.461 1.00 46.12 165 THR A O 1
ATOM 1395 N N . HIS A 1 166 ? 23.770 48.322 -22.292 1.00 40.41 166 HIS A N 1
ATOM 1396 C CA . HIS A 1 166 ? 24.213 49.414 -23.173 1.00 40.41 166 HIS A CA 1
ATOM 1397 C C . HIS A 1 166 ? 23.043 50.205 -23.783 1.00 40.41 166 HIS A C 1
ATOM 1399 O O . HIS A 1 166 ? 23.227 51.361 -24.140 1.00 40.41 166 HIS A O 1
ATOM 1405 N N . ILE A 1 167 ? 21.837 49.626 -23.857 1.00 41.25 167 ILE A N 1
ATOM 1406 C CA . ILE A 1 167 ? 20.629 50.319 -24.348 1.00 41.25 167 ILE A CA 1
ATOM 1407 C C . ILE A 1 167 ? 19.954 51.172 -23.251 1.00 41.25 167 ILE A C 1
ATOM 1409 O O . ILE A 1 167 ? 19.228 52.101 -23.575 1.00 41.25 167 ILE A O 1
ATOM 1413 N N . MET A 1 168 ? 20.216 50.929 -21.958 1.00 35.59 168 MET A N 1
ATOM 1414 C CA . MET A 1 168 ? 19.718 51.790 -20.861 1.00 35.59 168 MET A CA 1
ATOM 1415 C C . MET A 1 168 ? 20.645 52.970 -20.501 1.00 35.59 168 MET A C 1
ATOM 1417 O O . MET A 1 168 ? 20.330 53.719 -19.580 1.00 35.59 168 MET A O 1
ATOM 1421 N N . LEU A 1 169 ? 21.782 53.130 -21.188 1.00 41.81 169 LEU A N 1
ATOM 1422 C CA . LEU A 1 169 ? 22.762 54.207 -20.956 1.00 41.81 169 LEU A CA 1
ATOM 1423 C C . LEU A 1 169 ? 22.972 55.115 -22.186 1.00 41.81 169 LEU A C 1
ATOM 1425 O O . LEU A 1 169 ? 23.957 55.850 -22.229 1.00 41.81 169 LEU A O 1
ATOM 1429 N N . ALA A 1 170 ? 22.060 55.069 -23.162 1.00 40.00 170 ALA A N 1
ATOM 1430 C CA . ALA A 1 170 ? 22.023 55.964 -24.320 1.00 40.00 170 ALA A CA 1
ATOM 1431 C C . ALA A 1 170 ? 20.780 56.860 -24.276 1.00 40.00 170 ALA A C 1
ATOM 1433 O O . ALA A 1 170 ? 19.705 56.342 -23.895 1.00 40.00 170 ALA A O 1
#

Radius of gyration: 24.99 Å; chains: 1; bounding box: 47×67×55 Å